Protein AF-X1AB62-F1 (afdb_monomer_lite)

Radius of gyration: 14.62 Å; chains: 1; bounding box: 37×25×37 Å

Foldseek 3Di:
DDPPPPPQAPLFDDPVVVVVVCVVCPLVNQQAAEAECAPVVVPRGAHELVRLLSVLVVCVVSPHFYEYAVAPNLVNLVSNCVPPPPNVPPDSVVSSVSSCVSGQWYFYDDPPDGDTDGD

pLDDT: mean 71.15, std 17.33, range [27.33, 88.12]

Organism: NCBI:txid412755

InterPro domains:
  IPR001597 Aromatic amino acid beta-eliminating lyase/threonine aldolase [PF01212] (10-109)
  IPR015421 Pyridoxal phosphate-dependent transferase, major domain [G3DSA:3.40.640.10] (1-111)
  IPR015424 Pyridoxal phosphate-dependent transferase [SSF53383] (2-109)

Secondary structure (DSSP, 8-state):
--S----S-TT---HHHHHHHHHHH-GGG---EEEESSBGGGTSB---HHHHHHHHHHHHHTT--EEEE-TTHHHHHHHHHHHSTTTTTS-HHHHHHHHHTTSSEEEEEETTEEEEEE-

Structure (mmCIF, N/CA/C/O backbone):
data_AF-X1AB62-F1
#
_entry.id   AF-X1AB62-F1
#
loop_
_atom_site.group_PDB
_atom_site.id
_atom_site.type_symbol
_atom_site.label_atom_id
_atom_site.label_alt_id
_atom_site.label_comp_id
_atom_site.label_asym_id
_atom_site.label_entity_id
_atom_site.label_seq_id
_atom_site.pdbx_PDB_ins_code
_atom_site.Cartn_x
_atom_site.Cartn_y
_atom_site.Cartn_z
_atom_site.occupancy
_atom_site.B_iso_or_equiv
_atom_site.auth_seq_id
_atom_site.auth_comp_id
_atom_site.auth_asym_id
_atom_site.auth_atom_id
_atom_site.pdbx_PDB_model_num
ATOM 1 N N . TYR A 1 1 ? -16.415 -15.774 -13.161 1.00 38.38 1 TYR A N 1
ATOM 2 C CA . TYR A 1 1 ? -14.977 -15.909 -13.450 1.00 38.38 1 TYR A CA 1
ATOM 3 C C . TYR A 1 1 ? -14.811 -15.393 -14.865 1.00 38.38 1 TYR A C 1
ATOM 5 O O . TYR A 1 1 ? -15.296 -16.047 -15.774 1.00 38.38 1 TYR A O 1
ATOM 13 N N . ASP A 1 2 ? -14.309 -14.170 -15.027 1.00 33.28 2 ASP A N 1
ATOM 14 C CA . ASP A 1 2 ? -14.203 -13.510 -16.332 1.00 33.28 2 ASP A CA 1
ATOM 15 C C . ASP A 1 2 ? -12.723 -13.440 -16.728 1.00 33.28 2 ASP A C 1
ATOM 17 O O . ASP A 1 2 ? -11.897 -12.854 -16.023 1.00 33.28 2 ASP A O 1
ATOM 21 N N . THR A 1 3 ? -12.378 -14.142 -17.802 1.00 40.31 3 THR A N 1
ATOM 22 C CA . THR A 1 3 ? -11.014 -14.331 -18.309 1.00 40.31 3 THR A CA 1
ATOM 23 C C . THR A 1 3 ? -10.561 -13.215 -19.253 1.00 40.31 3 THR A C 1
ATOM 25 O O . THR A 1 3 ? -9.411 -13.248 -19.685 1.00 40.31 3 THR A O 1
ATOM 28 N N . HIS A 1 4 ? -11.407 -12.213 -19.531 1.00 36.56 4 HIS A N 1
ATOM 29 C CA . HIS A 1 4 ? -11.118 -11.133 -20.486 1.00 36.56 4 HIS A CA 1
ATOM 30 C C . HIS A 1 4 ? -10.717 -9.786 -19.876 1.00 36.56 4 HIS A C 1
ATOM 32 O O . HIS A 1 4 ? -10.412 -8.859 -20.622 1.00 36.56 4 HIS A O 1
ATOM 38 N N . SER A 1 5 ? -10.647 -9.650 -18.550 1.00 37.94 5 SER A N 1
ATOM 39 C CA . SER A 1 5 ? -10.159 -8.394 -17.976 1.00 37.94 5 SER A CA 1
ATOM 40 C C . SER A 1 5 ? -8.636 -8.299 -18.096 1.00 37.94 5 SER A C 1
ATOM 42 O O . SER A 1 5 ? -7.897 -8.910 -17.314 1.00 37.94 5 SER A O 1
ATOM 44 N N . GLU A 1 6 ? -8.173 -7.498 -19.059 1.00 39.62 6 GLU A N 1
ATOM 45 C CA . GLU A 1 6 ? -6.817 -6.942 -19.184 1.00 39.62 6 GLU A CA 1
ATOM 46 C C . GLU A 1 6 ? -6.492 -6.006 -18.002 1.00 39.62 6 GLU A C 1
ATOM 48 O O . GLU A 1 6 ? -6.110 -4.852 -18.170 1.00 39.62 6 GLU A O 1
ATOM 53 N N . HIS A 1 7 ? -6.682 -6.459 -16.764 1.00 48.53 7 HIS A N 1
ATOM 54 C CA . HIS A 1 7 ? -6.218 -5.726 -15.597 1.00 48.53 7 HIS A CA 1
ATOM 55 C C . HIS A 1 7 ? -4.760 -6.123 -15.346 1.00 48.53 7 HIS A C 1
ATOM 57 O O . HIS A 1 7 ? -4.518 -7.243 -14.889 1.00 48.53 7 HIS A O 1
ATOM 63 N N . PRO A 1 8 ? -3.775 -5.242 -15.618 1.00 55.56 8 PRO A N 1
ATOM 64 C CA . PRO A 1 8 ? -2.360 -5.536 -15.376 1.00 55.56 8 PRO A CA 1
ATOM 65 C C . PRO A 1 8 ? -2.043 -5.810 -13.895 1.00 55.56 8 PRO A C 1
ATOM 67 O O . PRO A 1 8 ? -0.978 -6.361 -13.604 1.00 55.56 8 PRO A O 1
ATOM 70 N N . PHE A 1 9 ? -2.979 -5.482 -12.994 1.00 60.25 9 PHE A N 1
ATOM 71 C CA . PHE A 1 9 ? -2.888 -5.612 -11.542 1.00 60.25 9 PHE A CA 1
ATOM 72 C C . PHE A 1 9 ? -4.120 -6.337 -10.973 1.00 60.25 9 PHE A C 1
ATOM 74 O O . PHE A 1 9 ? -5.100 -5.718 -10.560 1.00 60.25 9 PHE A O 1
ATOM 81 N N . LYS A 1 10 ? -4.094 -7.674 -10.971 1.00 60.81 10 LYS A N 1
ATOM 82 C CA . LYS A 1 10 ? -5.157 -8.509 -10.372 1.00 60.81 10 LYS A CA 1
ATOM 83 C C . LYS A 1 10 ? -5.059 -8.617 -8.842 1.00 60.81 10 LYS A C 1
ATOM 85 O O . LYS A 1 10 ? -5.946 -9.201 -8.232 1.00 60.81 10 LYS A O 1
ATOM 90 N N . GLY A 1 11 ? -4.009 -8.058 -8.233 1.00 63.75 11 GLY A N 1
ATOM 91 C CA . GLY A 1 11 ? -3.827 -7.972 -6.780 1.00 63.75 11 GLY A CA 1
ATOM 92 C C . GLY A 1 11 ? -4.449 -6.727 -6.136 1.00 63.75 11 GLY A C 1
ATOM 93 O O . GLY A 1 11 ? -4.212 -6.476 -4.959 1.00 63.75 11 GLY A O 1
ATOM 94 N N . ASN A 1 12 ? -5.211 -5.923 -6.884 1.00 72.94 12 ASN A N 1
ATOM 95 C CA . ASN A 1 12 ? -5.813 -4.707 -6.344 1.00 72.94 12 ASN A CA 1
ATOM 96 C C . ASN A 1 12 ? -6.896 -5.023 -5.303 1.00 72.94 12 ASN A C 1
ATOM 98 O O . ASN A 1 12 ? -7.809 -5.816 -5.538 1.00 72.94 12 ASN A O 1
ATOM 102 N N . ILE A 1 13 ? -6.799 -4.353 -4.158 1.00 72.50 13 ILE A N 1
ATOM 103 C CA . ILE A 1 13 ? -7.804 -4.400 -3.098 1.00 72.50 13 ILE A CA 1
ATOM 104 C C . ILE A 1 13 ? -9.069 -3.678 -3.561 1.00 72.50 13 ILE A C 1
ATOM 106 O O . ILE A 1 13 ? -9.027 -2.532 -4.003 1.00 72.50 13 ILE A O 1
ATOM 110 N N . ASP A 1 14 ? -10.212 -4.340 -3.406 1.00 81.00 14 ASP A N 1
ATOM 111 C CA . ASP A 1 14 ? -11.518 -3.746 -3.673 1.00 81.00 14 ASP A CA 1
ATOM 112 C C . ASP A 1 14 ? -1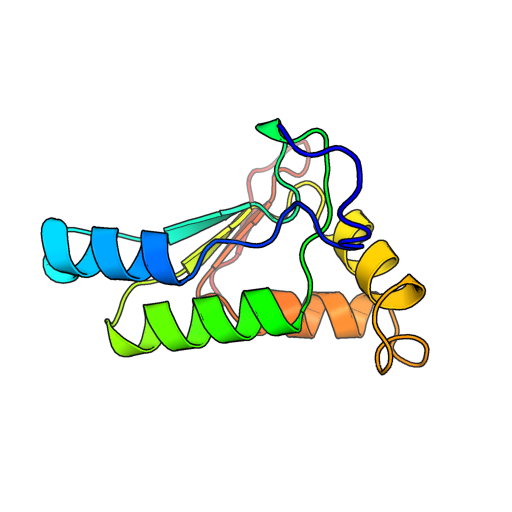1.897 -2.768 -2.548 1.00 81.00 14 ASP A C 1
ATOM 114 O O . ASP A 1 14 ? -12.339 -3.167 -1.466 1.00 81.00 14 ASP A O 1
ATOM 118 N N . LEU A 1 15 ? -11.733 -1.473 -2.825 1.00 80.94 15 LEU A N 1
ATOM 119 C CA . LEU A 1 15 ? -12.042 -0.380 -1.898 1.00 80.94 15 LEU A CA 1
ATOM 120 C C . LEU A 1 15 ? -13.494 -0.408 -1.412 1.00 80.94 15 LEU A C 1
ATOM 122 O O . LEU A 1 15 ? -13.755 -0.054 -0.266 1.00 80.94 15 LEU A O 1
ATOM 126 N N . LYS A 1 16 ? -14.448 -0.854 -2.242 1.00 82.50 16 LYS A N 1
ATOM 127 C CA . LYS A 1 16 ? -15.860 -0.918 -1.835 1.00 82.50 16 LYS A CA 1
ATOM 128 C C . LYS A 1 16 ? -16.077 -2.004 -0.794 1.00 82.50 16 LYS A C 1
ATOM 130 O O . LYS A 1 16 ? -16.833 -1.798 0.154 1.00 82.50 16 LYS A O 1
ATOM 135 N N . LYS A 1 17 ? -15.411 -3.151 -0.952 1.00 81.50 17 LYS A N 1
ATOM 136 C CA . LYS A 1 17 ? -15.456 -4.231 0.042 1.00 81.50 17 LYS A CA 1
ATOM 137 C C . LYS A 1 17 ? -14.758 -3.826 1.332 1.00 81.50 17 LYS A C 1
ATOM 139 O O . LYS A 1 17 ? -15.290 -4.124 2.396 1.00 81.50 17 LYS A O 1
ATOM 144 N N . LEU A 1 18 ? -13.621 -3.134 1.236 1.00 81.25 18 LEU A N 1
ATOM 145 C CA . LEU A 1 18 ? -12.913 -2.616 2.405 1.00 81.25 18 LEU A CA 1
ATOM 146 C C . LEU A 1 18 ? -13.789 -1.617 3.174 1.00 81.25 18 LEU A C 1
ATOM 148 O O . LEU A 1 18 ? -14.017 -1.811 4.362 1.00 81.25 18 LEU A O 1
ATOM 152 N N . GLN A 1 19 ? -14.380 -0.640 2.480 1.00 84.94 19 GLN A N 1
ATOM 153 C CA . GLN A 1 19 ? -15.332 0.309 3.064 1.00 84.94 19 GLN A CA 1
ATOM 154 C C . GLN A 1 19 ? -16.522 -0.404 3.716 1.00 84.94 19 GLN A C 1
ATOM 156 O O . GLN A 1 19 ? -16.817 -0.172 4.881 1.00 84.94 19 GLN A O 1
ATOM 161 N N . SER A 1 20 ? -17.158 -1.338 3.003 1.00 86.88 20 SER A N 1
ATOM 162 C CA . SER A 1 20 ? -18.309 -2.085 3.531 1.00 86.88 20 SER A CA 1
ATOM 163 C C . SER A 1 20 ? -17.950 -2.903 4.777 1.00 86.88 20 SER A C 1
ATOM 165 O O . SER A 1 20 ? -18.790 -3.112 5.650 1.00 86.88 20 SER A O 1
ATOM 167 N N . LEU A 1 21 ? -16.712 -3.400 4.865 1.00 84.19 21 LEU A N 1
ATOM 168 C CA . LEU A 1 21 ? -16.225 -4.131 6.031 1.00 84.19 21 LEU A CA 1
ATOM 169 C C . LEU A 1 21 ? -15.987 -3.195 7.219 1.00 84.19 21 LEU A C 1
ATOM 171 O O . LEU A 1 21 ? -16.395 -3.542 8.327 1.00 84.19 21 LEU A O 1
ATOM 175 N N . ILE A 1 22 ? -15.400 -2.019 6.981 1.00 85.62 22 ILE A N 1
ATOM 176 C CA . ILE A 1 22 ? -15.228 -0.971 7.996 1.00 85.62 22 ILE A CA 1
ATOM 177 C C . ILE A 1 22 ? -16.594 -0.516 8.517 1.00 85.62 22 ILE A C 1
ATOM 179 O O . ILE A 1 22 ? -16.793 -0.487 9.727 1.00 85.62 22 ILE A O 1
ATOM 183 N N . ASP A 1 23 ? -17.563 -0.267 7.635 1.00 86.81 23 ASP A N 1
ATOM 184 C CA . ASP A 1 23 ? -18.914 0.159 8.021 1.00 86.81 23 ASP A CA 1
ATOM 185 C C . ASP A 1 23 ? -19.652 -0.920 8.828 1.00 86.81 23 ASP A C 1
ATOM 187 O O . ASP A 1 23 ? -20.409 -0.618 9.749 1.00 86.81 23 ASP A O 1
ATOM 191 N N . ARG A 1 24 ? -19.429 -2.201 8.504 1.00 87.62 24 ARG A N 1
ATOM 192 C CA . ARG A 1 24 ? -20.085 -3.331 9.177 1.00 87.62 24 ARG A CA 1
ATOM 193 C C . ARG A 1 24 ? -19.483 -3.650 10.545 1.00 87.62 24 ARG A C 1
ATOM 195 O O . ARG A 1 24 ? -20.213 -4.057 11.445 1.00 87.62 24 ARG A O 1
ATOM 202 N N . VAL A 1 25 ? -18.160 -3.578 10.674 1.00 86.38 25 VAL A N 1
ATOM 203 C CA . VAL A 1 25 ? -17.433 -4.002 11.885 1.00 86.38 25 VAL A CA 1
ATOM 204 C C . VAL A 1 25 ? -17.156 -2.819 12.819 1.00 86.38 25 VAL A C 1
ATOM 206 O O . VAL A 1 25 ? -17.132 -3.002 14.036 1.00 86.38 25 VAL A O 1
ATOM 209 N N . GLY A 1 26 ? -17.009 -1.617 12.261 1.00 83.75 26 GLY A N 1
ATOM 210 C CA . GLY A 1 26 ? -16.554 -0.411 12.943 1.00 83.75 26 GLY A CA 1
ATOM 211 C C . GLY A 1 26 ? -15.028 -0.322 12.964 1.00 83.75 26 GLY A C 1
ATOM 212 O O . GLY A 1 26 ? -14.352 -1.298 13.294 1.00 83.75 26 GLY A O 1
ATOM 213 N N . ALA A 1 27 ? -14.486 0.855 12.640 1.00 82.88 27 ALA A N 1
ATOM 214 C CA . ALA A 1 27 ? -13.042 1.106 12.605 1.00 82.88 27 ALA A CA 1
ATOM 215 C C . ALA A 1 27 ? -12.346 0.786 13.942 1.00 82.88 27 ALA A C 1
ATOM 217 O O . ALA A 1 27 ? -11.291 0.166 13.945 1.00 82.88 27 ALA A O 1
ATOM 218 N N . GLU A 1 28 ? -12.989 1.081 15.076 1.00 80.81 28 GLU A N 1
ATOM 219 C CA . GLU A 1 28 ? -12.441 0.827 16.421 1.00 80.81 28 GLU A CA 1
ATOM 220 C C . GLU A 1 28 ? -12.167 -0.655 16.720 1.00 80.81 28 GLU A C 1
ATOM 222 O O . GLU A 1 28 ? -11.364 -0.990 17.588 1.00 80.81 28 GLU A O 1
ATOM 227 N N . ARG A 1 29 ? -12.847 -1.569 16.018 1.00 82.75 29 ARG A N 1
ATOM 228 C CA . ARG A 1 29 ? -12.650 -3.017 16.177 1.00 82.75 29 ARG A CA 1
ATOM 229 C C . ARG A 1 29 ? -11.594 -3.581 15.231 1.00 82.75 29 ARG A C 1
ATOM 231 O O . ARG A 1 29 ? -11.313 -4.777 15.307 1.00 82.75 29 ARG A O 1
ATOM 238 N N . ILE A 1 30 ? -11.040 -2.764 14.336 1.00 81.12 30 ILE A N 1
ATOM 239 C CA . ILE A 1 30 ? -10.026 -3.169 13.364 1.00 81.12 30 ILE A CA 1
ATOM 240 C C . ILE A 1 30 ? -8.660 -2.726 13.905 1.00 81.12 30 ILE A C 1
ATOM 242 O O . ILE A 1 30 ? -8.313 -1.556 13.786 1.00 81.12 30 ILE A O 1
ATOM 246 N N . PRO A 1 31 ? -7.864 -3.635 14.499 1.00 77.75 31 PRO A N 1
ATOM 247 C CA . PRO A 1 31 ? -6.593 -3.257 15.116 1.00 77.75 31 PRO A CA 1
ATOM 248 C C . PRO A 1 31 ? -5.538 -2.839 14.084 1.00 77.75 31 PRO A C 1
ATOM 250 O O . PRO A 1 31 ? -4.701 -1.988 14.373 1.00 77.75 31 PRO A O 1
ATOM 253 N N . TYR A 1 32 ? -5.557 -3.453 12.898 1.00 78.19 32 TYR A N 1
ATOM 254 C CA . TYR A 1 32 ? -4.719 -3.087 11.760 1.00 78.19 32 TYR A CA 1
ATOM 255 C C . TYR A 1 32 ? -5.207 -3.757 10.470 1.00 78.19 32 TYR A C 1
ATOM 257 O O . TYR A 1 32 ? -5.911 -4.771 10.503 1.00 78.19 32 TYR A O 1
ATOM 265 N N . VAL A 1 33 ? -4.782 -3.222 9.326 1.00 80.19 33 VAL A N 1
ATOM 266 C CA . VAL A 1 33 ? -4.915 -3.854 8.010 1.00 80.19 33 VAL A CA 1
ATOM 267 C C . VAL A 1 33 ? -3.569 -4.443 7.612 1.00 80.19 33 VAL A C 1
ATOM 269 O O . VAL A 1 33 ? -2.580 -3.727 7.483 1.00 80.19 33 VAL A O 1
ATOM 272 N N . SER A 1 34 ? -3.530 -5.758 7.400 1.00 73.38 34 SER A N 1
ATOM 273 C CA . SER A 1 34 ? -2.375 -6.406 6.781 1.00 73.38 34 SER A CA 1
ATOM 274 C C . SER A 1 34 ? -2.509 -6.320 5.265 1.00 73.38 34 SER A C 1
ATOM 276 O O . SER A 1 34 ? -3.469 -6.832 4.686 1.00 73.38 34 SER A O 1
ATOM 278 N N . PHE A 1 35 ? -1.566 -5.635 4.629 1.00 71.00 35 PHE A N 1
ATOM 279 C CA . PHE A 1 35 ? -1.517 -5.477 3.184 1.00 71.00 35 PHE A CA 1
ATOM 280 C C . PHE A 1 35 ? -0.344 -6.297 2.648 1.00 71.00 35 PHE A C 1
ATOM 282 O O . PHE A 1 35 ? 0.822 -5.933 2.795 1.00 71.00 35 PHE A O 1
ATOM 289 N N . GLU A 1 36 ? -0.648 -7.425 2.013 1.00 66.44 36 GLU A N 1
ATOM 290 C CA . GLU A 1 36 ? 0.378 -8.283 1.426 1.00 66.44 36 GLU A CA 1
ATOM 291 C C . GLU A 1 36 ? 0.930 -7.669 0.135 1.00 66.44 36 GLU A C 1
ATOM 293 O O . GLU A 1 36 ? 0.193 -7.491 -0.840 1.00 66.44 36 GLU A O 1
ATOM 298 N N . MET A 1 37 ? 2.240 -7.382 0.081 1.00 59.16 37 MET A N 1
ATOM 299 C CA . MET A 1 37 ? 2.900 -6.841 -1.118 1.00 59.16 37 MET A CA 1
ATOM 300 C C . MET A 1 37 ? 3.267 -7.913 -2.150 1.00 59.16 37 MET A C 1
ATOM 302 O O . MET A 1 37 ? 4.354 -7.909 -2.730 1.00 59.16 37 MET A O 1
ATOM 306 N N . ASN A 1 38 ? 2.310 -8.809 -2.355 1.00 51.03 38 ASN A N 1
ATOM 307 C CA . ASN A 1 38 ? 2.076 -9.754 -3.435 1.00 51.03 38 ASN A CA 1
ATOM 308 C C . ASN A 1 38 ? 1.062 -10.749 -2.863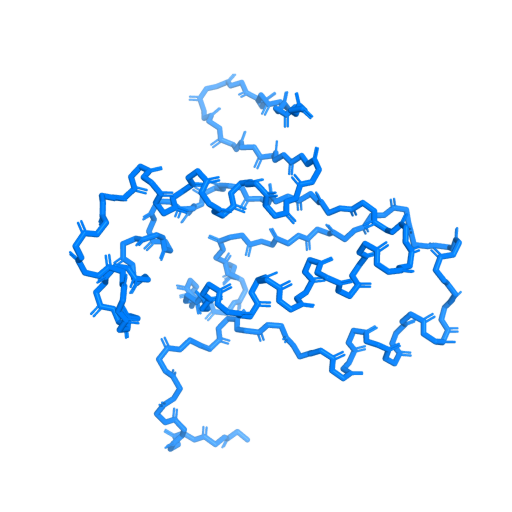 1.00 51.03 38 ASN A C 1
ATOM 310 O O . ASN A 1 38 ? 1.351 -11.452 -1.900 1.00 51.03 38 ASN A O 1
ATOM 314 N N . VAL A 1 39 ? -0.138 -10.834 -3.431 1.00 53.12 39 VAL A N 1
ATOM 315 C CA . VAL A 1 39 ? -1.146 -11.730 -2.852 1.00 53.12 39 VAL A CA 1
ATOM 316 C C . VAL A 1 39 ? -0.703 -13.171 -3.124 1.00 53.12 39 VAL A C 1
ATOM 318 O O . VAL A 1 39 ? -0.827 -13.672 -4.249 1.00 53.12 39 VAL A O 1
ATOM 321 N N . ASN A 1 40 ? -0.140 -13.841 -2.114 1.00 47.84 40 ASN A N 1
ATOM 322 C CA . ASN A 1 40 ? 0.410 -15.191 -2.262 1.00 47.84 40 ASN A CA 1
ATOM 323 C C . ASN A 1 40 ? -0.701 -16.175 -2.666 1.00 47.84 40 ASN A C 1
ATOM 325 O O . ASN A 1 40 ? -0.490 -17.066 -3.486 1.00 47.84 40 ASN A O 1
ATOM 329 N N . MET A 1 41 ? -1.922 -15.927 -2.180 1.00 43.53 41 MET A N 1
ATOM 330 C CA . MET A 1 41 ? -3.124 -16.703 -2.490 1.00 43.53 41 MET A CA 1
ATOM 331 C C . MET A 1 41 ? -3.690 -16.443 -3.901 1.00 43.53 41 MET A C 1
ATOM 333 O O . MET A 1 41 ? -4.415 -17.284 -4.425 1.00 43.53 41 MET A O 1
ATOM 337 N N . ALA A 1 42 ? -3.333 -15.327 -4.551 1.00 45.84 42 ALA A N 1
ATOM 338 C CA . ALA A 1 42 ? -3.733 -15.033 -5.934 1.00 45.84 42 ALA A CA 1
ATOM 339 C C . ALA A 1 42 ? -2.667 -15.432 -6.974 1.00 45.84 42 ALA A C 1
ATOM 341 O O . ALA A 1 42 ? -2.829 -15.143 -8.159 1.00 45.84 42 ALA A O 1
ATOM 342 N N . GLY A 1 43 ? -1.576 -16.085 -6.552 1.00 48.72 43 GLY A N 1
ATOM 343 C CA . GLY A 1 43 ? -0.493 -16.509 -7.442 1.00 48.72 43 GLY A CA 1
ATOM 344 C C . GLY A 1 43 ? 0.536 -15.416 -7.744 1.00 48.72 43 GLY A C 1
ATOM 345 O O . GLY A 1 43 ? 1.066 -15.380 -8.850 1.00 48.72 43 GLY A O 1
ATOM 346 N N . GLY A 1 44 ? 0.804 -14.509 -6.795 1.00 56.31 44 GLY A N 1
ATOM 347 C CA . GLY A 1 44 ? 1.826 -13.467 -6.967 1.00 56.31 44 GLY A CA 1
ATOM 348 C C . GLY A 1 44 ? 1.400 -12.347 -7.918 1.00 56.31 44 GLY A C 1
ATOM 349 O O . GLY A 1 44 ? 2.222 -11.784 -8.636 1.00 56.31 44 GLY A O 1
ATOM 350 N N . GLN A 1 45 ? 0.103 -12.040 -7.958 1.00 65.38 45 GLN A N 1
ATOM 351 C CA . GLN A 1 45 ? -0.415 -10.969 -8.806 1.00 65.38 45 GLN A CA 1
ATOM 352 C C . GLN A 1 45 ? -0.002 -9.603 -8.246 1.00 65.38 45 GLN A C 1
ATOM 354 O O . GLN A 1 45 ? -0.186 -9.368 -7.046 1.00 65.38 45 GLN A O 1
ATOM 359 N N . PRO A 1 46 ? 0.518 -8.696 -9.091 1.00 69.50 46 PRO A N 1
ATOM 360 C CA . PRO A 1 46 ? 0.936 -7.385 -8.636 1.00 69.50 46 PRO A CA 1
ATOM 361 C C . PRO A 1 46 ? -0.269 -6.483 -8.342 1.00 69.50 46 PRO A C 1
ATOM 363 O O . PRO A 1 46 ? -1.358 -6.666 -8.905 1.00 69.50 46 PRO A O 1
ATOM 366 N N . PHE A 1 47 ? -0.053 -5.482 -7.493 1.00 76.25 47 PHE A N 1
ATOM 367 C CA . PHE A 1 47 ? -0.981 -4.378 -7.240 1.00 76.25 47 PHE A CA 1
ATOM 368 C C . PHE A 1 47 ? -0.431 -3.072 -7.831 1.00 76.25 47 PHE A C 1
ATOM 370 O O . PHE A 1 47 ? 0.786 -2.914 -7.956 1.00 76.25 47 PHE A O 1
ATOM 377 N N . SER A 1 48 ? -1.316 -2.142 -8.198 1.00 81.06 48 SER A N 1
ATOM 378 C CA . SER A 1 48 ? -0.910 -0.822 -8.700 1.00 81.06 48 SER A CA 1
ATOM 379 C C . SER A 1 48 ? -0.602 0.153 -7.569 1.00 81.06 48 SER A C 1
ATOM 381 O O . SER A 1 48 ? -1.242 0.126 -6.511 1.00 81.06 48 SER A O 1
ATOM 383 N N . MET A 1 49 ? 0.332 1.073 -7.808 1.00 82.06 49 MET A N 1
ATOM 384 C CA . MET A 1 49 ? 0.705 2.087 -6.824 1.00 82.06 49 MET A CA 1
ATOM 385 C C . MET A 1 49 ? -0.485 2.986 -6.471 1.00 82.06 49 MET A C 1
ATOM 387 O O . MET A 1 49 ? -0.719 3.293 -5.302 1.00 82.06 49 MET A O 1
ATOM 391 N N . GLU A 1 50 ? -1.298 3.343 -7.466 1.00 83.69 50 GLU A N 1
ATOM 392 C CA . GLU A 1 50 ? -2.550 4.077 -7.260 1.00 83.69 50 GLU A CA 1
ATOM 393 C C . GLU A 1 50 ? -3.513 3.349 -6.306 1.00 83.69 50 GLU A C 1
ATOM 395 O O . GLU A 1 50 ? -4.143 3.978 -5.454 1.00 83.69 50 GLU A O 1
ATOM 400 N N . ASN A 1 51 ? -3.620 2.020 -6.411 1.00 84.31 51 ASN A N 1
ATOM 401 C CA . ASN A 1 51 ? -4.508 1.256 -5.544 1.00 84.31 51 ASN A CA 1
ATOM 402 C C . ASN A 1 51 ? -4.017 1.263 -4.095 1.00 84.31 51 ASN A C 1
ATOM 404 O O . ASN A 1 51 ? -4.815 1.456 -3.181 1.00 84.31 51 ASN A O 1
ATOM 408 N N . ALA A 1 52 ? -2.712 1.092 -3.879 1.00 83.12 52 ALA A N 1
ATOM 409 C CA . ALA A 1 52 ? -2.138 1.173 -2.539 1.00 83.12 52 ALA A CA 1
ATOM 410 C C . ALA A 1 52 ? -2.323 2.563 -1.916 1.00 83.12 52 ALA A C 1
ATOM 412 O O . ALA A 1 52 ? -2.667 2.646 -0.741 1.00 83.12 52 ALA A O 1
ATOM 413 N N . LYS A 1 53 ? -2.194 3.644 -2.700 1.00 86.38 53 LYS A N 1
ATOM 414 C CA . LYS A 1 53 ? -2.478 5.012 -2.228 1.00 86.38 53 LYS A CA 1
ATOM 415 C C . LYS A 1 53 ? -3.921 5.160 -1.760 1.00 86.38 53 LYS A C 1
ATOM 417 O O . LYS A 1 53 ? -4.153 5.616 -0.650 1.00 86.38 53 LYS A O 1
ATOM 422 N N . LYS A 1 54 ? -4.883 4.696 -2.562 1.00 86.31 54 LYS A N 1
ATOM 423 C CA . LYS A 1 54 ? -6.309 4.759 -2.206 1.00 86.31 54 LYS A CA 1
ATOM 424 C C . LYS A 1 54 ? -6.646 3.935 -0.963 1.00 86.31 54 LYS A C 1
ATOM 426 O O . LYS A 1 54 ? -7.485 4.349 -0.171 1.00 86.31 54 LYS A O 1
ATOM 431 N N . VAL A 1 55 ? -6.015 2.772 -0.791 1.00 85.44 55 VAL A N 1
ATOM 432 C CA . VAL A 1 55 ? -6.184 1.959 0.424 1.00 85.44 55 VAL A CA 1
ATOM 433 C C . VAL A 1 55 ? -5.590 2.673 1.635 1.00 85.44 55 VAL A C 1
ATOM 435 O O . VAL A 1 55 ? -6.252 2.740 2.663 1.00 85.44 55 VAL A O 1
ATOM 438 N N . SER A 1 56 ? -4.391 3.241 1.497 1.00 86.56 56 SER A N 1
ATOM 439 C CA . SER A 1 56 ? -3.734 4.025 2.547 1.00 86.56 56 SER A CA 1
ATOM 440 C C . SER A 1 56 ? -4.580 5.216 2.989 1.00 86.56 56 SER A C 1
ATOM 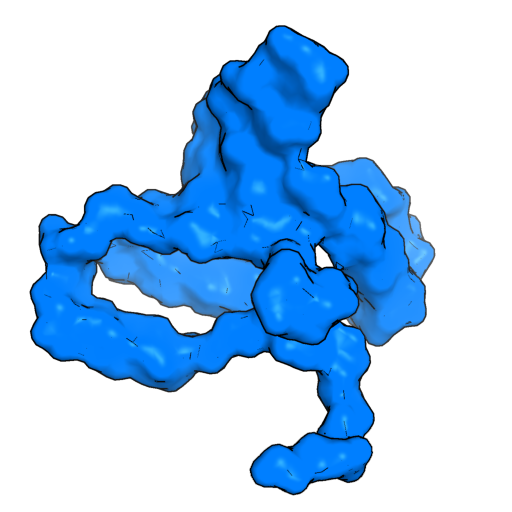442 O O . SER A 1 56 ? -4.921 5.322 4.163 1.00 86.56 56 SER A O 1
ATOM 444 N N . GLU A 1 57 ? -5.045 6.034 2.042 1.00 88.12 57 GLU A N 1
ATOM 445 C CA . GLU A 1 57 ? -5.948 7.158 2.313 1.00 88.12 57 GLU A CA 1
ATOM 446 C C . GLU A 1 57 ? -7.226 6.715 3.032 1.00 88.12 57 GLU A C 1
ATOM 448 O O . GLU A 1 57 ? -7.682 7.382 3.963 1.00 88.12 57 GLU A O 1
ATOM 453 N N . LEU A 1 58 ? -7.802 5.580 2.621 1.00 86.44 58 LEU A N 1
ATOM 454 C CA . LEU A 1 58 ? -9.003 5.048 3.248 1.00 86.44 58 LEU A CA 1
ATOM 455 C C . LEU A 1 58 ? -8.738 4.613 4.690 1.00 86.44 58 LEU A C 1
ATOM 457 O O . LEU A 1 58 ? -9.481 5.009 5.581 1.00 86.44 58 LEU A O 1
ATOM 461 N N . CYS A 1 59 ? -7.694 3.825 4.936 1.00 85.19 59 CYS A N 1
ATOM 462 C CA . CYS A 1 59 ? -7.360 3.358 6.279 1.00 85.19 59 CYS A CA 1
ATOM 463 C C . CYS A 1 59 ? -6.993 4.520 7.208 1.00 85.19 59 CYS A C 1
ATOM 465 O O . CYS A 1 59 ? -7.513 4.584 8.319 1.00 85.19 59 CYS A O 1
ATOM 467 N N . HIS A 1 60 ? -6.191 5.482 6.738 1.00 85.06 60 HIS A N 1
ATOM 468 C CA . HIS A 1 60 ? -5.796 6.652 7.527 1.00 85.06 60 HIS A CA 1
ATOM 469 C C . HIS A 1 60 ? -6.995 7.538 7.881 1.00 85.06 60 HIS A C 1
ATOM 471 O O . HIS A 1 60 ? -7.054 8.077 8.982 1.00 85.06 60 HIS A O 1
ATOM 477 N N . LYS A 1 61 ? -7.997 7.650 6.994 1.00 87.25 61 LYS A N 1
ATOM 478 C CA . LYS A 1 61 ? -9.252 8.362 7.291 1.00 87.25 61 LYS A CA 1
ATOM 479 C C . LYS A 1 61 ? -10.004 7.764 8.486 1.00 87.25 61 LYS A C 1
ATOM 481 O O . LYS A 1 61 ? -10.736 8.484 9.159 1.00 87.25 61 LYS A O 1
ATOM 486 N N . TYR A 1 62 ? -9.843 6.467 8.721 1.00 85.38 62 TYR A N 1
ATOM 487 C CA . TYR A 1 62 ? -10.452 5.739 9.831 1.00 85.38 62 TYR A CA 1
ATOM 488 C C . TYR A 1 62 ? -9.467 5.462 10.979 1.00 85.38 62 TYR A C 1
ATOM 490 O O . TYR A 1 62 ? -9.802 4.681 11.864 1.00 85.38 62 TYR A O 1
ATOM 498 N N . GLU A 1 63 ? -8.275 6.077 10.960 1.00 85.19 63 GLU A N 1
ATOM 499 C CA . GLU A 1 63 ? -7.197 5.874 11.945 1.00 85.19 63 GLU A CA 1
ATOM 500 C C . GLU A 1 63 ? -6.781 4.397 12.105 1.00 85.19 63 GLU A C 1
ATOM 502 O O . GLU A 1 63 ? -6.379 3.947 13.177 1.00 85.19 63 GLU A O 1
ATOM 507 N N . ILE A 1 64 ? -6.876 3.622 11.019 1.00 85.06 64 ILE A N 1
ATOM 508 C CA . ILE A 1 64 ? -6.497 2.209 10.993 1.00 85.06 64 ILE A CA 1
ATOM 509 C C . ILE A 1 64 ? -5.051 2.085 10.515 1.00 85.06 64 ILE A C 1
ATOM 511 O O . ILE A 1 64 ? -4.743 2.442 9.377 1.00 85.06 64 ILE A O 1
ATOM 515 N N . ASN A 1 65 ? -4.195 1.496 11.352 1.00 83.06 65 ASN A N 1
ATOM 516 C CA . ASN A 1 65 ? -2.797 1.237 11.005 1.00 83.06 65 ASN A CA 1
ATOM 517 C C . ASN A 1 65 ? -2.682 0.204 9.874 1.00 83.06 65 ASN A C 1
ATOM 519 O O . ASN A 1 65 ? -3.354 -0.834 9.898 1.00 83.06 65 ASN A O 1
ATOM 523 N N . ILE A 1 66 ? -1.786 0.439 8.918 1.00 83.50 66 ILE A N 1
ATOM 524 C CA . ILE A 1 66 ? -1.468 -0.499 7.838 1.00 83.50 66 ILE A CA 1
ATOM 525 C C . ILE A 1 66 ? -0.099 -1.129 8.077 1.00 83.50 66 ILE A C 1
ATOM 527 O O . ILE A 1 66 ? 0.916 -0.443 8.152 1.00 83.50 66 ILE A O 1
ATOM 531 N N . PHE A 1 67 ? -0.062 -2.461 8.099 1.00 80.94 67 PHE A N 1
ATOM 532 C CA . PHE A 1 67 ? 1.180 -3.228 8.103 1.00 80.94 67 PHE A CA 1
ATOM 533 C C . PHE A 1 67 ? 1.376 -3.925 6.761 1.00 80.94 67 PHE A C 1
ATOM 535 O O . PHE A 1 67 ? 0.556 -4.750 6.349 1.00 80.94 67 PHE A O 1
ATOM 542 N N . PHE A 1 68 ? 2.483 -3.627 6.088 1.00 78.38 68 PHE A N 1
ATOM 543 C CA . PHE A 1 68 ? 2.841 -4.258 4.826 1.00 78.38 68 PHE A CA 1
ATOM 544 C C . PHE A 1 68 ? 3.617 -5.556 5.028 1.00 78.38 68 PHE A C 1
ATOM 546 O O . PHE A 1 68 ? 4.663 -5.555 5.671 1.00 78.38 68 PHE A O 1
ATOM 553 N N . ASP A 1 69 ? 3.178 -6.654 4.413 1.00 71.25 69 ASP A N 1
ATOM 554 C CA . ASP A 1 69 ? 4.030 -7.840 4.270 1.00 71.25 69 ASP A CA 1
ATOM 555 C C . ASP A 1 69 ? 4.959 -7.634 3.068 1.00 71.25 69 ASP A C 1
ATOM 557 O O . ASP A 1 69 ? 4.521 -7.597 1.917 1.00 71.25 69 ASP A O 1
ATOM 561 N N . ALA A 1 70 ? 6.251 -7.468 3.345 1.00 66.19 70 ALA A N 1
ATOM 562 C CA . ALA A 1 70 ? 7.274 -7.135 2.365 1.00 66.19 70 ALA A CA 1
ATOM 563 C C . ALA A 1 70 ? 7.975 -8.362 1.751 1.00 66.19 70 ALA A C 1
ATOM 565 O O . ALA A 1 70 ? 9.025 -8.214 1.124 1.00 66.19 70 ALA A O 1
ATOM 566 N N . THR A 1 71 ? 7.441 -9.576 1.913 1.00 65.50 71 THR A N 1
ATOM 567 C CA . THR A 1 71 ? 8.102 -10.821 1.474 1.00 65.50 71 THR A CA 1
ATOM 568 C C . THR A 1 71 ? 8.456 -10.873 -0.013 1.00 65.50 71 THR A C 1
ATOM 570 O O . THR A 1 71 ? 9.519 -11.399 -0.344 1.00 65.50 71 THR A O 1
ATOM 573 N N . ARG A 1 72 ? 7.643 -10.304 -0.920 1.00 68.56 72 ARG A N 1
ATOM 574 C CA . ARG A 1 72 ? 8.038 -10.090 -2.333 1.00 68.56 72 ARG A CA 1
ATOM 575 C C . ARG A 1 72 ? 7.779 -8.665 -2.834 1.00 68.56 72 ARG A C 1
ATOM 577 O O . ARG A 1 72 ? 7.463 -8.456 -4.007 1.00 68.56 72 ARG A O 1
ATOM 584 N N . CYS A 1 73 ? 7.994 -7.664 -1.978 1.00 73.12 73 CYS A N 1
ATOM 585 C CA . CYS A 1 73 ? 7.810 -6.255 -2.348 1.00 73.12 73 CYS A CA 1
ATOM 586 C C . CYS A 1 73 ? 8.654 -5.838 -3.570 1.00 73.12 73 CYS A C 1
ATOM 588 O O . CYS A 1 73 ? 8.202 -5.042 -4.392 1.00 73.12 73 CYS A O 1
ATOM 590 N N . VAL A 1 74 ? 9.854 -6.413 -3.728 1.00 76.00 74 VAL A N 1
ATOM 591 C CA . VAL A 1 74 ? 10.783 -6.127 -4.837 1.00 76.00 74 VAL A CA 1
ATOM 592 C C . VAL A 1 74 ? 10.215 -6.573 -6.187 1.00 76.00 74 VAL A C 1
ATOM 594 O O . VAL A 1 74 ? 10.327 -5.840 -7.168 1.00 76.00 74 VAL A O 1
ATOM 597 N N . GLU A 1 75 ? 9.565 -7.739 -6.243 1.00 75.44 75 GLU A N 1
ATOM 598 C CA . GLU A 1 75 ? 8.919 -8.230 -7.467 1.00 75.44 75 GLU A CA 1
ATOM 599 C C . GLU A 1 75 ? 7.746 -7.327 -7.855 1.00 75.44 75 GLU A C 1
ATOM 601 O O . GLU A 1 75 ? 7.607 -6.949 -9.019 1.00 75.44 75 GLU A O 1
ATOM 606 N N . ASN A 1 76 ? 6.938 -6.905 -6.877 1.00 78.19 76 ASN A N 1
ATOM 607 C CA . ASN A 1 76 ? 5.837 -5.984 -7.133 1.00 78.19 76 ASN A CA 1
ATOM 608 C C . ASN A 1 76 ? 6.335 -4.615 -7.626 1.00 78.19 76 ASN A C 1
ATOM 610 O O . ASN A 1 76 ? 5.795 -4.074 -8.589 1.00 78.19 76 ASN A O 1
ATOM 614 N N . ALA A 1 77 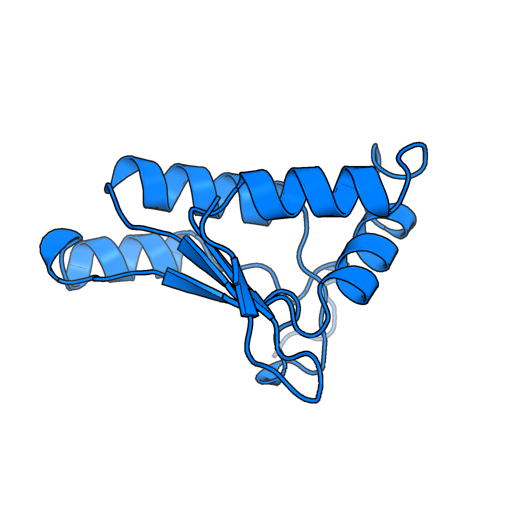? 7.402 -4.083 -7.026 1.00 81.31 77 ALA A N 1
ATOM 615 C CA . ALA A 1 77 ? 8.021 -2.834 -7.462 1.00 81.31 77 ALA A CA 1
ATOM 616 C C . ALA A 1 77 ? 8.558 -2.921 -8.902 1.00 81.31 77 ALA A C 1
ATOM 618 O O . ALA A 1 77 ? 8.406 -1.973 -9.673 1.00 81.31 77 ALA A O 1
ATOM 619 N N . TYR A 1 78 ? 9.119 -4.069 -9.295 1.00 82.31 78 TYR A N 1
ATOM 620 C CA . TYR A 1 78 ? 9.519 -4.324 -10.680 1.00 82.31 78 TYR A CA 1
ATOM 621 C C . TYR A 1 78 ? 8.314 -4.329 -11.634 1.00 82.31 78 TYR A C 1
ATOM 623 O O . TYR A 1 78 ? 8.361 -3.704 -12.694 1.00 82.31 78 TYR A O 1
ATOM 631 N N . PHE A 1 79 ? 7.197 -4.960 -11.256 1.00 81.94 79 PHE A N 1
ATOM 632 C CA . PHE A 1 79 ? 5.975 -4.917 -12.066 1.00 81.94 79 PHE A CA 1
ATOM 633 C C . PHE A 1 79 ? 5.394 -3.508 -12.192 1.00 81.94 79 PHE A C 1
ATOM 635 O O . PHE A 1 79 ? 4.987 -3.140 -13.292 1.00 81.94 79 PHE A O 1
ATOM 642 N N . ILE A 1 80 ? 5.389 -2.713 -11.119 1.00 83.56 80 ILE A N 1
ATOM 643 C CA . ILE A 1 80 ? 4.968 -1.303 -11.157 1.00 83.56 80 ILE A CA 1
ATOM 644 C C . ILE A 1 80 ? 5.860 -0.519 -12.123 1.00 83.56 80 ILE A C 1
ATOM 646 O O . ILE A 1 80 ? 5.352 0.170 -13.003 1.00 83.56 80 ILE A O 1
ATOM 650 N N . GLN A 1 81 ? 7.182 -0.690 -12.039 1.00 84.69 81 GLN A N 1
ATOM 651 C CA . GLN A 1 81 ? 8.127 -0.021 -12.936 1.00 84.69 81 GLN A CA 1
ATOM 652 C C . GLN A 1 81 ? 7.869 -0.342 -14.417 1.00 84.69 81 GLN A C 1
ATOM 654 O O . GLN A 1 81 ? 8.030 0.525 -15.272 1.00 84.69 81 GLN A O 1
ATOM 659 N N . GLN A 1 82 ? 7.493 -1.586 -14.732 1.00 82.38 82 GLN A N 1
ATOM 660 C CA . GLN A 1 82 ? 7.308 -2.053 -16.110 1.00 82.38 82 GLN A CA 1
ATOM 661 C C . GLN A 1 82 ? 5.890 -1.844 -16.656 1.00 82.38 82 GLN A C 1
ATOM 663 O O . GLN A 1 82 ? 5.719 -1.725 -17.866 1.00 82.38 82 GLN A O 1
ATOM 668 N N . ARG A 1 83 ? 4.862 -1.842 -15.800 1.00 81.06 83 ARG A N 1
ATOM 669 C CA . ARG A 1 83 ? 3.449 -1.817 -16.219 1.00 81.06 83 ARG A CA 1
ATOM 670 C C . ARG A 1 83 ? 2.747 -0.491 -15.930 1.00 81.06 83 ARG A C 1
ATOM 672 O O . ARG A 1 83 ? 1.741 -0.205 -16.577 1.00 81.06 83 ARG A O 1
ATOM 679 N N . GLU A 1 84 ? 3.236 0.313 -14.983 1.00 80.69 84 GLU A N 1
ATOM 680 C CA . GLU A 1 84 ? 2.596 1.566 -14.571 1.00 80.69 84 GLU A CA 1
ATOM 681 C C . GLU A 1 84 ? 3.251 2.782 -15.247 1.00 80.69 84 GLU A C 1
ATOM 683 O O . GLU A 1 84 ? 4.428 3.103 -15.045 1.00 80.69 84 GLU A O 1
ATOM 688 N N . LYS A 1 85 ? 2.462 3.497 -16.060 1.00 75.06 85 LYS A N 1
ATOM 689 C CA . LYS A 1 85 ? 2.909 4.726 -16.726 1.00 75.06 85 LYS A CA 1
ATOM 690 C C . LYS A 1 85 ? 3.254 5.778 -15.667 1.00 75.06 85 LYS A C 1
ATOM 692 O O . LYS A 1 85 ? 2.415 6.118 -14.843 1.00 75.06 85 LYS A O 1
ATOM 697 N N . GLY A 1 86 ? 4.478 6.302 -15.709 1.00 81.12 86 GLY A N 1
ATOM 698 C CA . GLY A 1 86 ? 4.990 7.263 -14.719 1.00 81.12 86 GLY A CA 1
ATOM 699 C C . GLY A 1 86 ? 5.993 6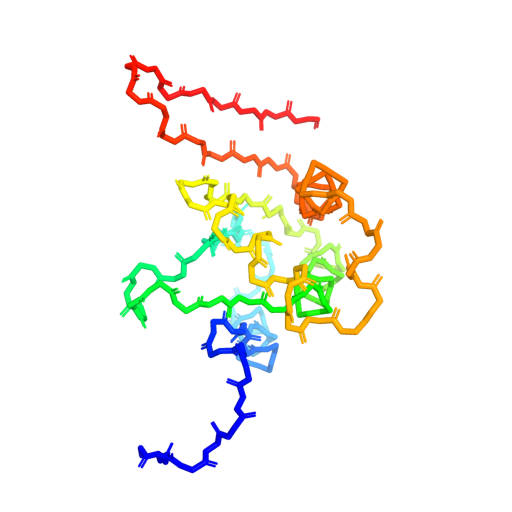.676 -13.719 1.00 81.12 86 GLY A C 1
ATOM 700 O O . GLY A 1 86 ? 6.624 7.429 -12.985 1.00 81.12 86 GLY A O 1
ATOM 701 N N . TYR A 1 87 ? 6.201 5.355 -13.720 1.00 82.12 87 TYR A N 1
ATOM 702 C CA . TYR A 1 87 ? 7.200 4.704 -12.862 1.00 82.12 87 TYR A CA 1
ATOM 703 C C . TYR A 1 87 ? 8.407 4.145 -13.626 1.00 82.12 87 TYR A C 1
ATOM 705 O O . TYR A 1 87 ? 9.412 3.823 -13.003 1.00 82.12 87 TYR A O 1
ATOM 713 N N . HIS A 1 88 ? 8.374 4.131 -14.964 1.00 82.00 88 HIS A N 1
ATOM 714 C CA . HIS A 1 88 ? 9.478 3.655 -15.812 1.00 82.00 88 HIS A CA 1
ATOM 715 C C . HIS A 1 88 ? 10.824 4.360 -15.567 1.00 82.00 88 HIS A C 1
ATOM 717 O O . HIS A 1 88 ? 11.874 3.746 -15.728 1.00 82.00 88 HIS A O 1
ATOM 723 N N . TYR A 1 89 ? 10.803 5.645 -15.200 1.00 84.25 89 TYR A N 1
ATOM 724 C CA . TYR A 1 89 ? 12.009 6.440 -14.938 1.00 84.25 89 TYR A CA 1
ATOM 725 C C . TYR A 1 89 ? 12.462 6.395 -13.474 1.00 84.25 89 TYR A C 1
ATOM 727 O O . TYR A 1 89 ? 13.560 6.852 -13.165 1.00 84.25 89 TYR A O 1
ATOM 735 N N . LYS A 1 90 ? 11.627 5.869 -12.570 1.00 86.12 90 LYS A N 1
ATOM 736 C CA . LYS A 1 90 ? 11.971 5.717 -11.156 1.00 86.12 90 LYS A CA 1
ATOM 737 C C . LYS A 1 90 ? 12.733 4.415 -10.960 1.00 86.12 90 LYS A C 1
ATOM 739 O O . LYS A 1 90 ? 12.408 3.387 -11.553 1.00 86.12 90 LYS A O 1
ATOM 744 N N . SER A 1 91 ? 13.738 4.440 -10.100 1.00 87.12 91 SER A N 1
ATOM 745 C CA . SER A 1 91 ? 14.430 3.233 -9.661 1.00 87.12 91 SER A CA 1
ATOM 746 C C . SER A 1 91 ? 13.512 2.369 -8.789 1.00 87.12 91 SER A C 1
ATOM 748 O O . SER A 1 91 ? 12.651 2.872 -8.068 1.00 87.12 91 SER A O 1
ATOM 750 N N . ILE A 1 92 ? 13.738 1.052 -8.785 1.00 83.00 92 ILE A N 1
ATOM 751 C CA . ILE A 1 92 ? 13.003 0.108 -7.922 1.00 83.00 92 ILE A CA 1
ATOM 752 C C . ILE A 1 92 ? 13.080 0.538 -6.447 1.00 83.00 92 ILE A C 1
ATOM 754 O O . ILE A 1 92 ? 12.107 0.413 -5.712 1.00 83.00 92 ILE A O 1
ATOM 758 N N . LYS A 1 93 ? 14.212 1.114 -6.016 1.00 83.00 93 LYS A N 1
ATOM 759 C CA . LYS A 1 93 ? 14.397 1.641 -4.657 1.00 83.00 93 LYS A CA 1
ATOM 760 C C . LYS A 1 93 ? 13.445 2.798 -4.343 1.00 83.00 93 LYS A C 1
ATOM 762 O O . LYS A 1 93 ? 12.912 2.851 -3.239 1.00 83.00 93 LYS A O 1
ATOM 767 N N . GLU A 1 94 ? 13.240 3.721 -5.280 1.00 85.19 94 GLU A N 1
ATOM 768 C CA . GLU A 1 94 ? 12.293 4.831 -5.109 1.00 85.19 94 GLU A CA 1
ATOM 769 C C . GLU A 1 94 ? 10.856 4.326 -5.047 1.00 85.19 94 GLU A C 1
ATOM 771 O O . GLU A 1 94 ? 10.097 4.768 -4.190 1.00 85.19 94 GLU A O 1
ATOM 776 N N . ILE A 1 95 ? 10.513 3.352 -5.894 1.00 86.06 95 ILE A N 1
ATOM 777 C CA . ILE A 1 95 ? 9.193 2.710 -5.898 1.00 86.06 95 ILE A CA 1
ATOM 778 C C . ILE A 1 95 ? 8.937 2.019 -4.561 1.00 86.06 95 ILE A C 1
ATOM 780 O O . ILE A 1 95 ? 7.912 2.257 -3.935 1.00 86.06 95 ILE A O 1
ATOM 784 N N . LEU A 1 96 ? 9.895 1.228 -4.074 1.00 83.25 96 LEU A N 1
ATOM 785 C CA . LEU A 1 96 ? 9.801 0.572 -2.770 1.00 83.25 96 LEU A CA 1
ATOM 786 C C . LEU A 1 96 ? 9.686 1.576 -1.626 1.00 83.25 96 LEU A C 1
ATOM 788 O O . LEU A 1 96 ? 8.903 1.362 -0.710 1.00 83.25 96 LEU A O 1
ATOM 792 N N . LYS A 1 97 ? 10.442 2.676 -1.667 1.00 84.62 97 LYS A N 1
ATOM 793 C CA . LYS A 1 97 ? 10.350 3.720 -0.642 1.00 84.62 97 LYS A CA 1
ATOM 794 C C . LYS A 1 97 ? 8.967 4.375 -0.640 1.00 84.62 97 LYS A C 1
ATOM 796 O O . LYS A 1 97 ? 8.412 4.596 0.429 1.00 84.62 97 LYS A O 1
ATOM 801 N N . GLU A 1 98 ? 8.411 4.644 -1.819 1.00 86.00 98 GLU A N 1
ATOM 802 C CA . GLU A 1 98 ? 7.056 5.178 -1.970 1.00 86.00 98 GLU A CA 1
ATOM 803 C C . GLU A 1 98 ? 6.009 4.177 -1.460 1.00 86.00 98 GLU A C 1
ATOM 805 O O . GLU A 1 98 ? 5.142 4.547 -0.679 1.00 86.00 98 GLU A O 1
ATOM 810 N N . MET A 1 99 ? 6.144 2.896 -1.805 1.00 82.44 99 MET A N 1
ATOM 811 C CA . MET A 1 99 ? 5.296 1.816 -1.296 1.00 82.44 99 MET A CA 1
ATOM 812 C C . MET A 1 99 ? 5.330 1.721 0.233 1.00 82.44 99 MET A C 1
ATOM 814 O O . MET A 1 99 ? 4.278 1.666 0.856 1.00 82.44 99 MET A O 1
ATOM 818 N N . MET A 1 100 ? 6.520 1.733 0.837 1.00 79.75 100 MET A N 1
ATOM 819 C CA . MET A 1 100 ? 6.683 1.651 2.292 1.00 79.75 100 MET A CA 1
ATOM 820 C C . MET A 1 100 ? 6.139 2.892 3.003 1.00 79.75 100 MET A C 1
ATOM 822 O O . MET A 1 100 ? 5.610 2.766 4.094 1.00 79.75 100 MET A O 1
ATOM 826 N N . SER A 1 101 ? 6.207 4.073 2.377 1.00 83.75 101 SER A N 1
ATOM 827 C CA . SER A 1 101 ? 5.679 5.313 2.968 1.00 83.75 101 SER A CA 1
ATOM 828 C C . SER A 1 101 ? 4.152 5.366 3.090 1.00 83.75 101 SER A C 1
ATOM 830 O O . SER A 1 101 ? 3.629 6.282 3.713 1.00 83.75 101 SER A O 1
ATOM 832 N N . LEU A 1 102 ? 3.434 4.416 2.483 1.00 82.50 102 LEU A N 1
ATOM 833 C CA . LEU A 1 102 ? 1.971 4.334 2.546 1.00 82.50 102 LEU A CA 1
ATOM 834 C C . LEU A 1 102 ? 1.439 3.526 3.735 1.00 82.50 102 LEU A C 1
ATOM 836 O O . LEU A 1 102 ? 0.227 3.346 3.843 1.00 82.50 102 LEU A O 1
ATOM 840 N N . GLY A 1 103 ? 2.317 2.983 4.568 1.00 78.69 103 GLY A N 1
ATOM 841 C CA . GLY A 1 103 ? 1.940 2.117 5.672 1.00 78.69 103 GLY A CA 1
ATOM 842 C C . GLY A 1 103 ? 2.775 2.435 6.890 1.00 78.69 103 GLY A C 1
ATOM 843 O O . GLY A 1 103 ? 3.887 2.944 6.782 1.00 78.69 103 GLY A O 1
ATOM 844 N N . ASP A 1 104 ? 2.210 2.126 8.045 1.00 78.38 104 ASP A N 1
ATOM 845 C CA . ASP A 1 104 ? 2.754 2.473 9.355 1.00 78.38 104 ASP A CA 1
ATOM 846 C C . ASP A 1 104 ? 3.822 1.475 9.824 1.00 78.38 104 ASP A C 1
ATOM 848 O O . ASP A 1 104 ? 4.600 1.739 10.739 1.00 78.38 104 ASP A O 1
ATOM 852 N N . GLY A 1 105 ? 3.894 0.307 9.186 1.00 72.94 105 GLY A N 1
ATOM 853 C CA . GLY A 1 105 ? 4.951 -0.659 9.436 1.00 72.94 105 GLY A CA 1
ATOM 854 C C . GLY A 1 105 ? 5.078 -1.684 8.325 1.00 72.94 105 GLY A C 1
ATOM 855 O O . GLY A 1 105 ? 4.183 -1.860 7.497 1.00 72.94 105 GLY A O 1
ATOM 856 N N . CYS A 1 106 ? 6.195 -2.406 8.314 1.00 68.38 106 CYS A N 1
ATOM 857 C CA . CYS A 1 106 ? 6.352 -3.557 7.440 1.00 68.38 106 CYS A CA 1
ATOM 858 C C . CYS A 1 106 ? 6.896 -4.781 8.181 1.00 68.38 106 CYS A C 1
ATOM 860 O O . CYS A 1 106 ? 7.777 -4.706 9.043 1.00 68.38 106 CYS A O 1
ATOM 862 N N . THR A 1 107 ? 6.346 -5.939 7.834 1.00 62.31 107 THR A N 1
ATOM 863 C CA . THR A 1 107 ? 6.818 -7.249 8.261 1.00 62.31 107 THR A CA 1
ATOM 864 C C . THR A 1 107 ? 7.586 -7.862 7.100 1.00 62.31 107 THR A C 1
ATOM 866 O O . THR A 1 107 ? 7.025 -8.142 6.044 1.00 62.31 107 THR A O 1
ATOM 869 N N . MET A 1 108 ? 8.892 -8.058 7.275 1.00 52.88 108 MET A N 1
ATOM 870 C CA . MET A 1 108 ? 9.739 -8.707 6.278 1.00 52.88 108 MET A CA 1
ATOM 871 C C . MET A 1 108 ? 10.229 -10.051 6.815 1.00 52.88 108 MET A C 1
ATOM 873 O O . MET A 1 108 ? 10.864 -10.121 7.868 1.00 52.88 108 MET A O 1
ATOM 877 N N . SER A 1 109 ? 9.982 -11.126 6.064 1.00 45.50 109 SER A N 1
ATOM 878 C CA . SER A 1 109 ? 10.625 -12.415 6.318 1.00 45.50 109 SER A CA 1
ATOM 879 C C . SER A 1 109 ? 11.959 -12.476 5.573 1.00 45.50 109 SER A C 1
ATOM 881 O O . SER A 1 109 ? 12.036 -12.926 4.431 1.00 45.50 109 SER A O 1
ATOM 883 N N . SER A 1 110 ? 13.029 -12.000 6.207 1.00 41.47 110 SER A N 1
ATOM 884 C CA . SER A 1 110 ? 14.394 -12.349 5.818 1.00 41.47 110 SER A CA 1
ATOM 885 C C . SER A 1 110 ? 14.801 -13.594 6.614 1.00 41.47 110 SER A C 1
ATOM 887 O O . SER A 1 110 ? 14.834 -13.594 7.844 1.00 41.47 110 SER A O 1
ATOM 889 N N . ARG A 1 111 ? 15.106 -14.714 5.947 1.00 33.22 111 ARG A N 1
ATOM 890 C CA . ARG A 1 111 ? 15.833 -15.803 6.628 1.00 33.22 111 ARG A CA 1
ATOM 891 C C . ARG A 1 111 ? 17.197 -15.214 7.055 1.00 33.22 111 ARG A C 1
ATOM 893 O O . ARG A 1 111 ? 17.908 -14.815 6.132 1.00 33.22 111 ARG A O 1
ATOM 900 N N . PRO A 1 112 ? 17.596 -15.112 8.350 1.00 39.84 112 PRO A N 1
ATOM 901 C CA . PRO A 1 112 ? 17.112 -15.787 9.562 1.00 39.84 112 PRO A CA 1
ATOM 902 C C . PRO A 1 112 ? 16.673 -14.852 10.727 1.00 39.84 112 PRO A C 1
ATOM 904 O O . PRO A 1 112 ? 16.896 -15.202 11.882 1.00 39.84 112 PRO A O 1
ATOM 907 N N . PHE A 1 113 ? 16.062 -13.688 10.488 1.00 27.33 113 PHE A N 1
ATOM 908 C CA . PHE A 1 113 ? 15.530 -12.835 11.569 1.00 27.33 113 PHE A CA 1
ATOM 909 C C . PHE A 1 113 ? 14.275 -12.077 11.101 1.00 27.33 113 PHE A C 1
ATOM 911 O O . PHE A 1 113 ? 14.392 -11.238 10.207 1.00 27.33 113 PHE A O 1
ATOM 918 N N . PRO A 1 114 ? 13.080 -12.306 11.686 1.00 37.38 114 PRO A N 1
ATOM 919 C CA . PRO A 1 114 ? 11.920 -11.467 11.405 1.00 37.38 114 PRO A CA 1
ATOM 920 C C . PRO A 1 114 ? 12.203 -10.069 11.959 1.00 37.38 114 PRO A C 1
ATOM 922 O O . PRO A 1 114 ? 12.134 -9.828 13.163 1.00 37.38 114 PRO A O 1
ATOM 925 N N . THR A 1 115 ? 12.597 -9.158 11.076 1.00 39.62 115 THR A N 1
ATOM 926 C CA . THR A 1 115 ? 12.844 -7.766 11.439 1.00 39.62 115 THR A CA 1
ATOM 927 C C . THR A 1 115 ? 11.518 -7.033 11.283 1.00 39.62 115 THR A C 1
ATOM 929 O O . THR A 1 115 ? 11.026 -6.862 10.168 1.00 39.62 115 THR A O 1
ATOM 932 N N . PHE A 1 116 ? 10.913 -6.650 12.406 1.00 37.34 116 PHE A N 1
ATOM 933 C CA . PHE A 1 116 ? 9.835 -5.667 12.426 1.00 37.34 116 PHE A CA 1
ATOM 934 C C . PHE A 1 116 ? 10.463 -4.296 12.172 1.00 37.34 116 PHE A C 1
ATOM 936 O O . PHE A 1 116 ? 11.211 -3.798 13.013 1.00 37.34 116 PHE A O 1
ATOM 943 N N . CYS A 1 117 ? 10.192 -3.704 11.010 1.00 39.50 117 CYS A N 1
ATOM 944 C CA . CYS A 1 117 ? 10.543 -2.315 10.747 1.00 39.50 117 CYS A CA 1
ATOM 945 C C . CYS A 1 117 ? 9.306 -1.465 11.035 1.00 39.50 117 CYS A C 1
ATOM 947 O O . CYS A 1 117 ? 8.344 -1.472 10.268 1.00 39.50 117 CYS A O 1
ATOM 949 N N . VAL A 1 118 ? 9.339 -0.774 12.173 1.00 35.28 118 VAL A N 1
ATOM 950 C CA . VAL A 1 118 ? 8.430 0.329 12.495 1.00 35.28 118 VAL A CA 1
ATOM 951 C C . VAL A 1 118 ?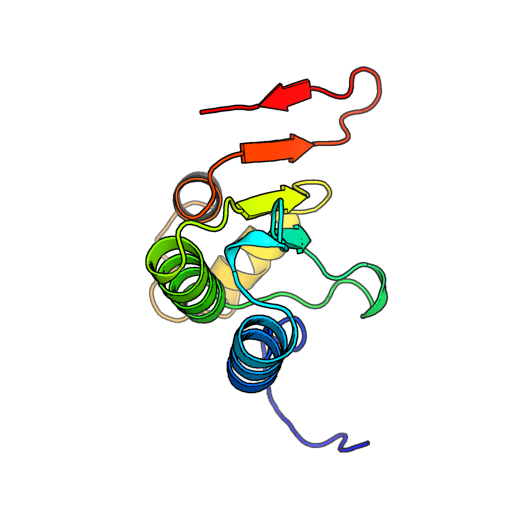 9.188 1.598 12.110 1.00 35.28 118 VAL A C 1
ATOM 953 O O . VAL A 1 118 ? 10.291 1.813 12.620 1.00 35.28 118 VAL A O 1
ATOM 956 N N . SER A 1 119 ? 8.679 2.345 11.131 1.00 29.58 119 SER A N 1
ATOM 957 C CA . SER A 1 119 ? 9.248 3.631 10.700 1.00 29.58 119 SER A CA 1
ATOM 958 C C . SER A 1 119 ? 8.652 4.785 11.481 1.00 29.58 119 SER A C 1
ATOM 960 O O . SER A 1 119 ? 7.421 4.743 11.677 1.00 29.58 119 SER A O 1
#

Sequence (119 aa):
YDTHSEHPFKGNIDLKKLQSLIDRVGAERIPYVSFEMNVNMAGGQPFSMENAKKVSELCHKYEINIFFDATRCVENAYFIQQREKGYHYKSIKEILKEMMSLGDGCTMSSRPFPTFCVS